Protein AF-A0A967H1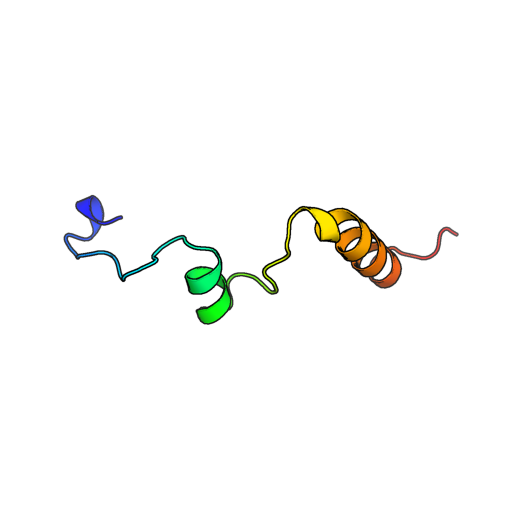V1-F1 (afdb_monomer_lite)

Secondary structure (DSSP, 8-state):
-HHHHTSPPPTTTTSHHHHHHTTS-S----GGGHHHHHHHHHHHHSPPP-

Structure (mmCIF, N/CA/C/O backbone):
data_AF-A0A967H1V1-F1
#
_entry.id   AF-A0A967H1V1-F1
#
loop_
_atom_site.group_PDB
_atom_site.id
_atom_site.type_symbol
_atom_site.label_atom_id
_atom_site.label_alt_id
_atom_site.label_comp_id
_atom_site.label_asym_id
_atom_site.label_entity_id
_atom_site.label_seq_id
_atom_site.pdbx_PDB_ins_code
_atom_site.Cartn_x
_atom_site.Cartn_y
_atom_site.Cartn_z
_atom_site.occupancy
_atom_site.B_iso_or_equiv
_atom_site.auth_seq_id
_atom_site.auth_comp_id
_atom_site.auth_asym_id
_atom_site.auth_atom_id
_atom_site.pdbx_PDB_model_num
ATOM 1 N N . ILE A 1 1 ? 1.933 5.354 20.732 1.00 81.69 1 ILE A N 1
ATOM 2 C CA . ILE A 1 1 ? 0.796 6.197 20.276 1.00 81.69 1 ILE A CA 1
ATOM 3 C C . ILE A 1 1 ? -0.290 6.223 21.332 1.00 81.69 1 ILE A C 1
ATOM 5 O O . ILE A 1 1 ? -0.355 7.235 21.996 1.00 81.69 1 ILE A O 1
ATOM 9 N N . LYS A 1 2 ? -1.023 5.132 21.593 1.00 84.12 2 LYS A N 1
ATOM 10 C CA . LYS A 1 2 ? -2.054 5.085 22.651 1.00 84.12 2 LYS A CA 1
ATOM 11 C C . LYS A 1 2 ? -1.609 5.653 24.007 1.00 84.12 2 LYS A C 1
ATOM 13 O O . LYS A 1 2 ? -2.297 6.481 24.582 1.00 84.12 2 LYS A O 1
ATOM 18 N N . GLU A 1 3 ? -0.442 5.234 24.492 1.00 85.62 3 GLU A N 1
ATOM 19 C CA . GLU A 1 3 ? 0.118 5.702 25.769 1.00 85.62 3 GLU A CA 1
ATOM 20 C C . GLU A 1 3 ? 0.498 7.190 25.750 1.00 85.62 3 GLU A C 1
ATOM 22 O O . GLU A 1 3 ? 0.329 7.886 26.738 1.00 85.62 3 GLU A O 1
ATOM 27 N N . THR A 1 4 ? 0.960 7.689 24.604 1.00 90.81 4 THR A N 1
ATOM 28 C CA . THR A 1 4 ? 1.395 9.080 24.421 1.00 90.81 4 THR A CA 1
ATOM 29 C C . THR A 1 4 ? 0.223 10.028 24.150 1.00 90.81 4 THR A C 1
ATOM 31 O O . THR A 1 4 ? 0.281 11.195 24.515 1.00 90.81 4 THR A O 1
ATOM 34 N N . THR A 1 5 ? -0.830 9.550 23.481 1.00 87.56 5 THR A N 1
ATOM 35 C CA . THR A 1 5 ? -2.010 10.342 23.103 1.00 87.56 5 THR A CA 1
ATOM 36 C C . THR A 1 5 ? -3.166 10.188 24.086 1.00 87.56 5 THR A C 1
ATOM 38 O O . THR A 1 5 ? -4.126 10.945 23.995 1.00 87.56 5 THR A O 1
ATOM 41 N N . HIS A 1 6 ? -3.094 9.213 25.001 1.00 87.12 6 HIS A N 1
ATOM 42 C CA . HIS A 1 6 ? -4.162 8.831 25.933 1.00 87.12 6 HIS A CA 1
ATOM 43 C C . HIS A 1 6 ? -5.524 8.596 25.254 1.00 87.12 6 HIS A C 1
ATOM 45 O O . HIS A 1 6 ? -6.576 8.796 25.856 1.00 87.12 6 HIS A O 1
ATOM 51 N N . GLN A 1 7 ? -5.504 8.164 23.992 1.00 89.75 7 GLN A N 1
ATOM 52 C CA . GLN A 1 7 ? -6.687 7.885 23.179 1.00 89.75 7 GLN A CA 1
ATOM 53 C C . GLN A 1 7 ? -6.671 6.434 22.710 1.00 89.75 7 GLN A C 1
ATOM 55 O O . GLN A 1 7 ? -5.609 5.880 22.409 1.00 89.75 7 GLN A O 1
ATOM 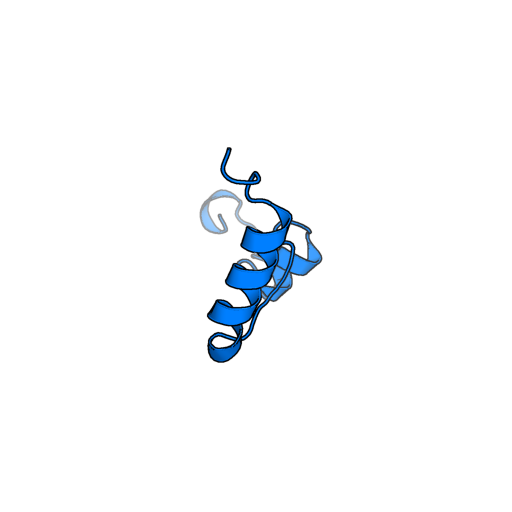60 N N . ASP A 1 8 ? -7.848 5.822 22.611 1.00 89.88 8 ASP A N 1
ATOM 61 C CA . ASP A 1 8 ? -7.975 4.508 21.995 1.00 89.88 8 ASP A CA 1
ATOM 62 C C . ASP A 1 8 ? -7.608 4.567 20.510 1.00 89.88 8 ASP A C 1
ATOM 64 O O . ASP A 1 8 ? -7.942 5.513 19.795 1.00 89.88 8 ASP A O 1
ATOM 68 N N . LEU A 1 9 ? -6.885 3.545 20.049 1.00 88.69 9 LEU A N 1
ATOM 69 C CA . LEU A 1 9 ? -6.526 3.440 18.641 1.00 88.69 9 LEU A CA 1
ATOM 70 C C . LEU A 1 9 ? -7.747 2.977 17.844 1.00 88.69 9 LEU A C 1
ATOM 72 O O . LEU A 1 9 ? -8.457 2.079 18.310 1.00 88.69 9 LEU A O 1
ATOM 76 N N . PRO A 1 10 ? -7.976 3.539 16.643 1.00 90.75 10 PRO A N 1
ATOM 77 C CA . PRO A 1 10 ? -9.030 3.065 15.764 1.00 90.75 10 PRO A CA 1
ATOM 78 C C . PRO A 1 10 ? -8.923 1.552 15.512 1.00 90.75 10 PRO A C 1
ATOM 80 O O . PRO A 1 10 ? -7.815 1.002 15.485 1.00 90.75 10 PRO A O 1
ATOM 83 N N . PRO A 1 11 ? -10.046 0.858 15.276 1.00 92.44 11 PRO A N 1
ATOM 84 C CA . PRO A 1 11 ? -10.016 -0.531 14.838 1.00 92.44 11 PRO A CA 1
ATOM 85 C C . PRO A 1 11 ? -9.161 -0.693 13.579 1.00 92.44 11 PRO A C 1
ATOM 87 O O . PRO A 1 11 ? -9.252 0.106 12.649 1.00 92.44 11 PRO A O 1
ATOM 90 N N . GLY A 1 12 ? -8.315 -1.723 13.556 1.00 92.69 12 GLY A N 1
ATOM 91 C CA . GLY A 1 12 ? -7.433 -1.980 12.419 1.00 92.69 12 GLY A CA 1
ATOM 92 C C . GLY A 1 12 ? -6.303 -0.961 12.253 1.00 92.69 12 GLY A C 1
ATOM 93 O O . GLY A 1 12 ? -5.630 -0.988 11.228 1.00 92.69 12 GLY A O 1
ATOM 94 N N . PHE A 1 13 ? -6.049 -0.077 13.223 1.00 93.75 13 PHE A N 1
ATOM 95 C CA . PHE A 1 13 ? -4.895 0.821 13.170 1.00 93.75 13 PHE A CA 1
ATOM 96 C C . PHE A 1 13 ? -3.601 0.033 12.876 1.00 93.75 13 PHE A C 1
ATOM 98 O O . PHE A 1 13 ? -3.356 -1.006 13.485 1.00 93.75 13 PHE A O 1
ATOM 105 N N . GLN A 1 14 ? -2.797 0.523 11.925 1.00 92.56 14 GLN A N 1
ATOM 106 C CA . GLN A 1 14 ? -1.590 -0.129 11.371 1.00 92.56 14 GLN A CA 1
ATOM 107 C C . GLN A 1 14 ? -1.803 -1.407 10.541 1.00 92.56 14 GLN A C 1
ATOM 109 O O . GLN A 1 14 ? -0.823 -2.005 10.099 1.00 92.56 14 GLN A O 1
ATOM 114 N N . THR A 1 15 ? -3.040 -1.818 10.268 1.00 97.44 15 THR A N 1
ATOM 115 C CA . THR A 1 15 ? -3.297 -2.830 9.231 1.00 97.44 15 THR A CA 1
ATOM 116 C C . THR A 1 15 ? -3.107 -2.235 7.839 1.00 97.44 15 THR A C 1
ATOM 118 O O . THR A 1 15 ? -3.207 -1.017 7.646 1.00 97.44 15 THR A O 1
ATOM 121 N N . ALA A 1 16 ? -2.847 -3.095 6.855 1.00 97.38 16 ALA A N 1
ATOM 122 C CA . ALA A 1 16 ? -2.688 -2.664 5.474 1.00 97.38 16 ALA A CA 1
ATOM 123 C C . ALA A 1 16 ? -3.990 -2.035 4.943 1.00 97.38 16 ALA A C 1
ATOM 125 O O . ALA A 1 16 ?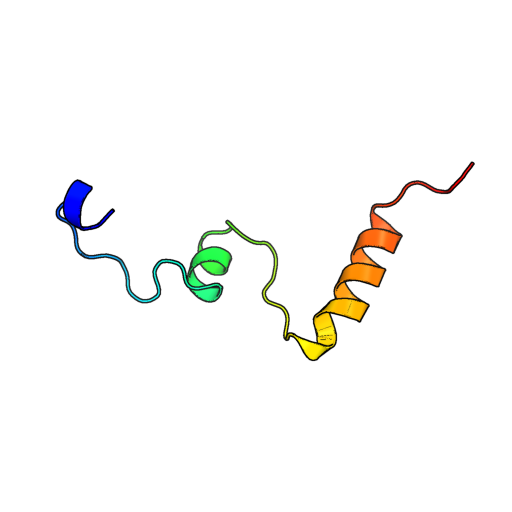 -3.952 -1.013 4.265 1.00 97.38 16 ALA A O 1
ATOM 126 N N . GLU A 1 17 ? -5.144 -2.582 5.327 1.00 97.56 17 GLU A N 1
ATOM 127 C CA . GLU A 1 17 ? -6.479 -2.096 4.973 1.00 97.56 17 GLU A CA 1
ATOM 128 C C . GLU A 1 17 ? -6.710 -0.6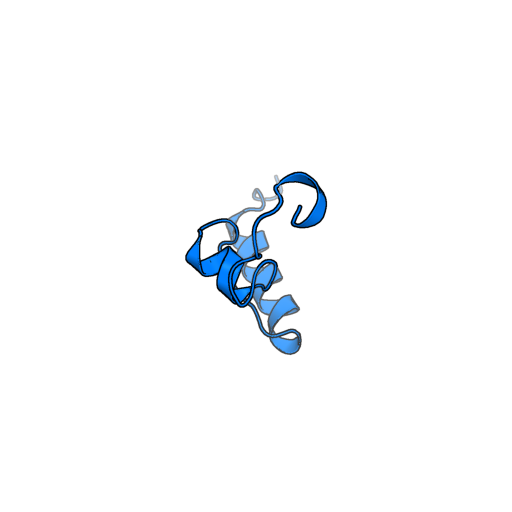82 5.498 1.00 97.56 17 GLU A C 1
ATOM 130 O O . GLU A 1 17 ? -7.131 0.202 4.750 1.00 97.56 17 GLU A O 1
ATOM 135 N N . PHE A 1 18 ? -6.374 -0.446 6.768 1.00 97.38 18 PHE A N 1
ATOM 136 C CA . PHE A 1 18 ? -6.469 0.881 7.364 1.00 97.38 18 PHE A CA 1
ATOM 137 C C . PHE A 1 18 ? -5.548 1.872 6.651 1.00 97.38 18 PHE A C 1
ATOM 139 O O . PHE A 1 18 ? -5.972 2.977 6.317 1.00 97.38 18 PHE A O 1
ATOM 146 N N . MET A 1 19 ? -4.297 1.490 6.379 1.00 97.75 19 MET A N 1
ATOM 147 C CA . MET A 1 19 ? -3.345 2.355 5.677 1.00 97.75 19 MET A CA 1
ATOM 148 C C . MET A 1 19 ? -3.806 2.696 4.254 1.00 97.75 19 MET A C 1
ATOM 150 O O . MET A 1 19 ? -3.681 3.850 3.844 1.00 97.75 19 MET A O 1
ATOM 154 N N . LEU A 1 20 ? -4.380 1.729 3.530 1.00 97.69 20 LEU A N 1
ATOM 155 C CA . LEU A 1 20 ? -4.922 1.927 2.185 1.00 97.69 20 LEU A CA 1
ATOM 156 C C . LEU A 1 20 ? -6.114 2.893 2.204 1.00 97.69 20 LEU A C 1
ATOM 158 O O . LEU A 1 20 ? -6.159 3.828 1.410 1.00 97.69 20 LEU A O 1
ATOM 162 N N . GLN A 1 21 ? -7.049 2.720 3.143 1.00 97.25 21 GLN A N 1
ATOM 163 C CA . GLN A 1 21 ? -8.205 3.615 3.300 1.00 97.25 21 GLN A CA 1
ATOM 164 C C . GLN A 1 21 ? -7.809 5.070 3.587 1.00 97.25 21 GLN A C 1
ATOM 166 O O . GLN A 1 21 ? -8.532 5.984 3.197 1.00 97.25 21 GLN A O 1
ATOM 171 N N . HIS A 1 22 ? -6.668 5.288 4.248 1.00 96.62 22 HIS A N 1
ATOM 172 C CA . HIS A 1 22 ? -6.147 6.622 4.565 1.00 96.62 22 HIS A CA 1
ATOM 173 C C . HIS A 1 22 ? -5.146 7.148 3.520 1.00 96.62 22 HIS A C 1
ATOM 175 O O . HIS A 1 22 ? -4.549 8.202 3.732 1.00 96.62 22 HIS A O 1
ATOM 181 N N . GLY A 1 23 ? -4.947 6.435 2.403 1.00 96.69 23 GLY A N 1
ATOM 182 C CA . GLY A 1 23 ? -4.080 6.866 1.301 1.00 96.69 23 GLY A CA 1
ATOM 183 C C . GLY A 1 23 ? -2.583 6.844 1.620 1.00 96.69 23 GLY A C 1
ATOM 184 O O . GLY A 1 23 ? -1.807 7.514 0.946 1.00 96.69 23 GLY A O 1
ATOM 185 N N . LEU A 1 24 ? -2.166 6.103 2.651 1.00 97.62 24 LEU A N 1
ATOM 186 C CA . LEU A 1 24 ? -0.753 5.974 3.028 1.00 97.62 24 LEU A CA 1
ATOM 187 C C . LEU A 1 24 ? -0.009 4.926 2.191 1.00 97.62 24 LEU A C 1
ATOM 189 O O . LEU A 1 24 ? 1.219 4.942 2.147 1.00 97.62 24 LEU A O 1
ATOM 193 N N . ILE A 1 25 ? -0.743 4.006 1.563 1.00 96.88 25 ILE A N 1
ATOM 194 C CA . ILE A 1 25 ? -0.219 3.003 0.632 1.00 96.88 25 ILE A CA 1
ATOM 195 C C . ILE A 1 25 ? -1.122 2.926 -0.600 1.00 96.88 25 ILE A C 1
ATOM 197 O O . ILE A 1 25 ? -2.327 3.138 -0.493 1.00 96.88 25 ILE A O 1
ATOM 201 N N . ASP A 1 26 ? -0.552 2.571 -1.750 1.00 97.38 26 ASP A N 1
ATOM 202 C CA . ASP A 1 26 ? -1.281 2.549 -3.027 1.00 97.38 26 ASP A CA 1
ATOM 203 C C . ASP A 1 26 ? -2.010 1.227 -3.314 1.00 97.38 26 ASP A C 1
ATOM 205 O O . ASP A 1 26 ? -2.951 1.188 -4.107 1.00 97.38 26 ASP A O 1
ATOM 209 N N . ALA A 1 27 ? -1.558 0.113 -2.728 1.00 97.50 27 ALA A N 1
ATOM 210 C CA . ALA A 1 27 ? -2.140 -1.205 -2.972 1.00 97.50 27 ALA A CA 1
ATOM 211 C C . ALA A 1 27 ? -1.794 -2.219 -1.874 1.00 97.50 27 ALA A C 1
ATOM 213 O O . ALA A 1 27 ? -0.713 -2.178 -1.287 1.00 97.50 27 ALA A O 1
ATOM 214 N N . ILE A 1 28 ? -2.683 -3.197 -1.689 1.00 97.94 28 ILE A N 1
ATOM 215 C CA . ILE A 1 28 ? -2.439 -4.426 -0.924 1.00 97.94 28 ILE A CA 1
ATOM 216 C C . ILE A 1 28 ? -2.344 -5.573 -1.927 1.00 97.94 28 ILE A C 1
ATOM 218 O O . ILE A 1 28 ? -3.169 -5.677 -2.835 1.00 97.94 28 ILE A O 1
ATOM 222 N N . VAL A 1 29 ? -1.310 -6.404 -1.805 1.00 98.06 29 VAL A N 1
ATOM 223 C CA . VAL A 1 29 ? -0.992 -7.439 -2.794 1.00 98.06 29 VAL A CA 1
ATOM 224 C C . VAL A 1 29 ? -0.753 -8.761 -2.087 1.00 98.06 29 VAL A C 1
ATOM 226 O O . VAL A 1 29 ? 0.093 -8.852 -1.198 1.00 98.06 29 VAL A O 1
ATOM 229 N N . GLU A 1 30 ? -1.466 -9.796 -2.526 1.00 98.31 30 GLU A N 1
ATOM 230 C CA . GLU A 1 30 ? -1.249 -11.162 -2.059 1.00 98.31 30 GLU A CA 1
ATOM 231 C C . GLU A 1 30 ? 0.191 -11.612 -2.302 1.00 98.31 30 GLU A C 1
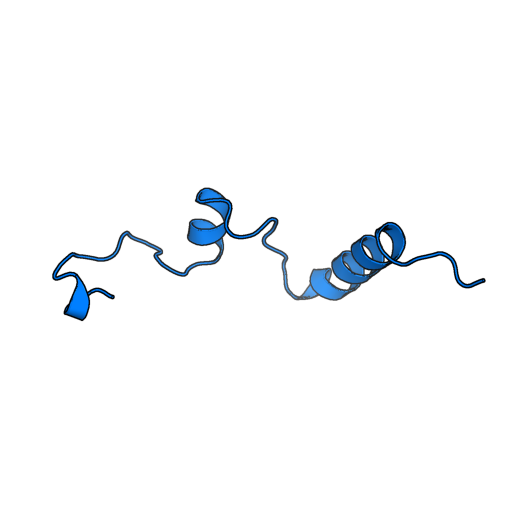ATOM 233 O O . GLU A 1 30 ? 0.771 -11.377 -3.367 1.00 98.31 30 GLU A O 1
ATOM 238 N N . ARG A 1 31 ? 0.778 -12.311 -1.326 1.00 98.12 31 ARG A N 1
ATOM 239 C CA . ARG A 1 31 ? 2.219 -12.611 -1.327 1.00 98.12 31 ARG A CA 1
ATOM 240 C C . ARG A 1 31 ? 2.682 -13.355 -2.581 1.00 98.12 31 ARG A C 1
ATOM 242 O O . ARG A 1 31 ? 3.770 -13.078 -3.080 1.00 98.12 31 ARG A O 1
ATOM 249 N N . HIS A 1 32 ? 1.870 -14.279 -3.089 1.00 98.31 32 HIS A N 1
ATOM 250 C CA . HIS A 1 32 ? 2.198 -15.073 -4.274 1.00 98.31 32 HIS A CA 1
ATOM 251 C C . HIS A 1 32 ? 2.140 -14.266 -5.586 1.00 98.31 32 HIS A C 1
ATOM 253 O O . HIS A 1 32 ? 2.757 -14.674 -6.563 1.00 98.31 32 HIS A O 1
ATOM 259 N N . LEU A 1 33 ? 1.471 -13.106 -5.598 1.00 98.44 33 LEU A N 1
ATOM 260 C CA . LEU A 1 33 ? 1.392 -12.190 -6.747 1.00 98.44 33 LEU A CA 1
ATOM 261 C C . LEU A 1 33 ? 2.453 -11.081 -6.705 1.00 98.44 33 LEU A C 1
ATOM 263 O O . LEU A 1 33 ? 2.582 -10.303 -7.652 1.00 98.44 33 LEU A O 1
ATOM 267 N N . LEU A 1 34 ? 3.212 -10.981 -5.608 1.00 98.19 34 LEU A N 1
ATOM 268 C CA . LEU A 1 34 ? 4.138 -9.874 -5.372 1.00 98.19 34 LEU A CA 1
ATOM 269 C C . LEU A 1 34 ? 5.204 -9.758 -6.469 1.00 98.19 34 LEU A C 1
ATOM 271 O O . LEU A 1 34 ? 5.504 -8.648 -6.901 1.00 98.19 34 LEU A O 1
ATOM 275 N N . ARG A 1 35 ? 5.748 -10.888 -6.942 1.00 98.19 35 ARG A N 1
ATOM 276 C CA . ARG A 1 35 ? 6.786 -10.897 -7.986 1.00 98.19 35 ARG A CA 1
ATOM 277 C C . ARG A 1 35 ? 6.284 -10.234 -9.268 1.00 98.19 35 ARG A C 1
ATOM 279 O O . ARG A 1 35 ? 6.895 -9.284 -9.742 1.00 98.19 35 ARG A O 1
ATOM 286 N N . ASP A 1 36 ? 5.139 -10.688 -9.763 1.00 98.31 36 ASP A N 1
ATOM 287 C CA . ASP A 1 36 ? 4.555 -10.205 -11.015 1.00 98.31 36 ASP A CA 1
ATOM 288 C C . ASP A 1 36 ? 4.108 -8.740 -10.898 1.00 98.31 36 ASP A C 1
ATOM 290 O O . ASP A 1 36 ? 4.158 -7.976 -11.864 1.00 98.31 36 ASP A O 1
ATOM 294 N N . ARG A 1 37 ? 3.681 -8.308 -9.702 1.00 98.00 37 ARG A N 1
ATOM 295 C CA . ARG A 1 37 ? 3.359 -6.900 -9.447 1.00 98.00 37 ARG A CA 1
ATOM 296 C C . ARG A 1 37 ? 4.604 -6.018 -9.497 1.00 98.00 37 ARG A C 1
ATOM 298 O O . ARG A 1 37 ? 4.544 -4.953 -10.108 1.00 98.00 37 ARG A O 1
ATOM 305 N N . LEU A 1 38 ? 5.697 -6.442 -8.866 1.00 97.56 38 LEU A N 1
ATOM 306 C CA . LEU A 1 38 ? 6.957 -5.696 -8.863 1.00 97.56 38 LEU A CA 1
ATOM 307 C C . LEU A 1 38 ? 7.553 -5.600 -10.267 1.00 97.56 38 LEU A C 1
ATOM 309 O O . LEU A 1 38 ? 7.967 -4.515 -10.656 1.00 97.56 38 LEU A O 1
ATOM 313 N N . GLU A 1 39 ? 7.530 -6.688 -11.039 1.00 97.81 39 GLU A N 1
ATOM 314 C CA . GLU A 1 39 ? 7.985 -6.698 -12.434 1.00 97.81 39 GLU A CA 1
ATOM 315 C C . GLU A 1 39 ? 7.273 -5.623 -13.264 1.00 97.81 39 GLU A C 1
ATOM 317 O O . GLU A 1 39 ? 7.926 -4.810 -13.910 1.00 97.81 39 GLU A O 1
ATOM 322 N N . LYS A 1 40 ? 5.938 -5.553 -13.181 1.00 96.94 40 LYS A N 1
ATOM 323 C CA . LYS A 1 40 ? 5.147 -4.544 -13.903 1.00 96.94 40 LYS A CA 1
ATOM 324 C C . LYS A 1 40 ? 5.489 -3.121 -13.474 1.00 96.94 40 LYS A C 1
ATOM 326 O O . LYS A 1 40 ? 5.661 -2.255 -14.322 1.00 96.94 40 LYS A O 1
ATOM 331 N N . LEU A 1 41 ? 5.574 -2.873 -12.164 1.00 96.94 41 LEU A N 1
ATOM 332 C CA . LEU A 1 41 ? 5.885 -1.540 -11.643 1.00 96.94 41 LEU A CA 1
ATOM 333 C C . LEU A 1 41 ? 7.279 -1.086 -12.075 1.00 96.94 41 LEU A C 1
ATOM 335 O O . LEU A 1 41 ? 7.434 0.033 -12.549 1.00 96.94 41 LEU A O 1
ATOM 339 N N . LEU A 1 42 ? 8.276 -1.961 -11.962 1.00 96.00 42 LEU A N 1
ATOM 340 C CA . LEU A 1 42 ? 9.627 -1.664 -12.421 1.00 96.00 42 LEU A CA 1
ATOM 341 C C . LEU A 1 42 ? 9.665 -1.473 -13.939 1.00 96.00 42 LEU A C 1
ATOM 343 O O . LEU A 1 42 ? 10.289 -0.527 -14.394 1.00 96.00 42 LEU A O 1
ATOM 347 N N . GLY A 1 43 ? 8.944 -2.283 -14.718 1.00 95.56 43 GLY A N 1
ATOM 348 C CA . GLY A 1 43 ? 8.848 -2.114 -16.170 1.00 95.56 43 GLY A CA 1
ATOM 349 C C . GLY A 1 43 ? 8.281 -0.757 -16.603 1.00 95.56 43 GLY A C 1
ATOM 350 O O . GLY A 1 43 ? 8.670 -0.246 -17.645 1.00 95.56 43 GLY A O 1
ATOM 351 N N . TYR A 1 44 ? 7.402 -0.148 -15.801 1.00 94.69 44 TYR A N 1
ATOM 352 C CA . TYR A 1 44 ? 6.885 1.200 -16.069 1.00 94.69 44 TYR A CA 1
ATOM 353 C C . TYR A 1 44 ? 7.793 2.328 -15.576 1.00 94.69 44 TYR A C 1
ATOM 355 O O . TYR A 1 44 ? 7.756 3.421 -16.135 1.00 94.69 44 TYR A O 1
ATOM 363 N N . LEU A 1 45 ? 8.536 2.101 -14.491 1.00 95.38 45 LEU A N 1
ATOM 364 C CA . LEU A 1 45 ? 9.246 3.160 -13.766 1.00 95.38 45 LEU A CA 1
ATOM 365 C C . LEU A 1 45 ? 10.752 3.181 -14.030 1.00 95.38 45 LEU A C 1
ATOM 367 O O . LEU A 1 45 ? 11.403 4.187 -13.753 1.00 95.38 45 LEU A O 1
ATOM 371 N N . MET A 1 46 ? 11.319 2.084 -14.526 1.00 93.31 46 MET A N 1
ATOM 372 C CA . MET A 1 46 ? 12.739 2.012 -14.837 1.00 93.31 46 MET A CA 1
ATOM 373 C C . MET A 1 46 ? 13.029 2.742 -16.152 1.00 93.31 46 MET A C 1
ATOM 375 O O . MET A 1 46 ? 12.297 2.560 -17.126 1.00 93.31 46 MET A O 1
ATOM 379 N N . PRO A 1 47 ? 14.099 3.552 -16.208 1.00 84.88 47 PRO A N 1
ATOM 380 C CA . PRO A 1 47 ? 14.529 4.164 -17.454 1.00 84.88 47 PRO A CA 1
ATOM 381 C C . PRO A 1 47 ? 14.965 3.088 -18.452 1.00 84.88 47 PRO A C 1
ATOM 383 O O . PRO A 1 47 ? 15.513 2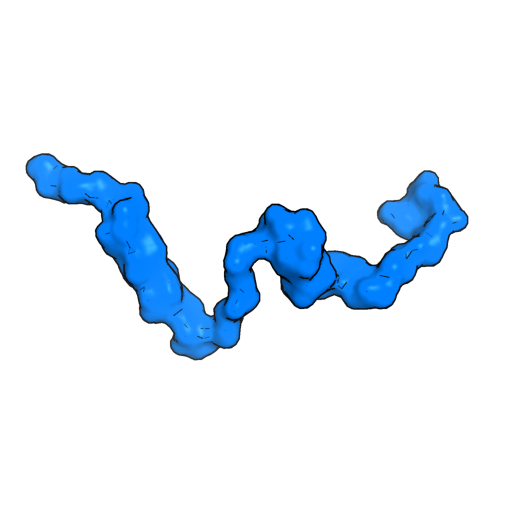.049 -18.070 1.00 84.88 47 PRO A O 1
ATOM 386 N N . GLU A 1 48 ? 14.753 3.362 -19.737 1.00 81.06 48 GLU A N 1
ATOM 387 C CA . GLU A 1 48 ? 15.316 2.538 -20.801 1.00 81.06 48 GLU A CA 1
ATOM 388 C C . GLU A 1 48 ? 16.846 2.566 -20.675 1.00 81.06 48 GLU A C 1
ATOM 390 O O . GLU A 1 48 ? 17.450 3.624 -20.472 1.00 81.06 48 GLU A O 1
ATOM 395 N N . SER A 1 49 ? 17.468 1.387 -20.686 1.00 74.75 49 SER A N 1
ATOM 396 C CA . SER A 1 49 ? 18.925 1.293 -20.594 1.00 74.75 49 SER A CA 1
ATOM 397 C C . SER A 1 49 ? 19.512 1.856 -21.887 1.00 74.75 49 SER A C 1
ATOM 399 O O . SER A 1 49 ? 19.216 1.326 -22.956 1.00 74.75 49 SER A O 1
ATOM 401 N N . ALA A 1 50 ? 20.269 2.950 -21.770 1.00 58.62 50 ALA A N 1
ATOM 402 C CA . ALA A 1 50 ? 20.959 3.602 -22.883 1.00 58.62 50 ALA A CA 1
ATOM 403 C C . ALA A 1 50 ? 22.016 2.698 -23.533 1.00 58.62 50 ALA A C 1
ATOM 405 O O . ALA A 1 50 ? 22.653 1.910 -22.792 1.00 58.62 50 ALA A O 1
#

Foldseek 3Di:
DCVVVVDDDPPCVPPPVVCVVVVVDVDDDDPVCVVVVVVVVCVVPPDDDD

Radius of gyration: 16.84 Å; chains: 1; bounding box: 31×25×49 Å

Sequence (50 aa):
IKETTHQDLPPGFQTAEFMLQHGLIDAIVERHLLRDRLEKLLGYLMPESA

pLDDT: mean 93.16, std 7.36, range [58.62, 98.44]